Protein AF-A0A831XF96-F1 (afdb_monomer)

Nearest PDB structures (foldseek):
  3o1k-assembly1_B  TM=8.855E-01  e=2.017E+00  Vibrio cholerae O1 biovar El Tor str. N16961
  7su4-assembly1_C-2  TM=8.930E-01  e=2.328E+00  Yersinia pestis
  7su7-assembly1_D  TM=8.874E-01  e=2.501E+00  Yersinia pestis

Mean predicted aligned error: 4.6 Å

Solvent-accessible surface area (backbone atoms only — not comparable to full-atom values): 2392 Å² total; per-residue (Å²): 137,76,59,70,49,79,45,74,76,43,76,44,82,38,58,64,61,91,49,70,64,33,45,70,72,39,46,80,44,79,45,72,50,77,47,75,110

pLDDT: mean 89.66, std 6.87, range [64.44, 96.31]

Foldseek 3Di:
DWDKDKDFFDKDWDLDDPDPCCNVVTDIDGDIDMDTD

Structure (mmCIF, N/CA/C/O backbone):
data_AF-A0A831XF96-F1
#
_entry.id   AF-A0A831XF96-F1
#
loop_
_atom_site.group_PDB
_atom_site.id
_atom_site.type_symbol
_atom_site.label_atom_id
_atom_site.label_alt_id
_atom_site.label_comp_id
_atom_site.label_asym_id
_atom_site.label_entity_id
_atom_site.label_seq_id
_at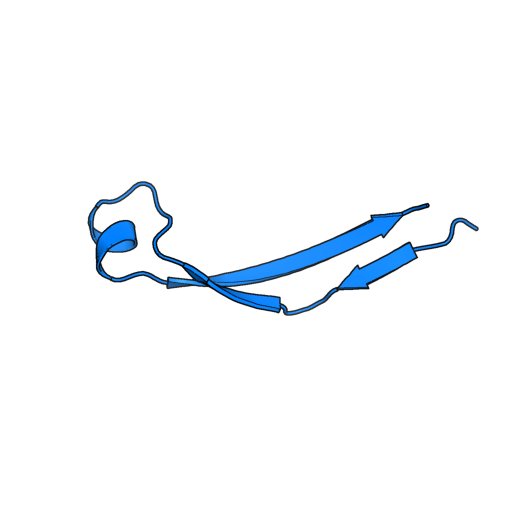om_site.pdbx_PDB_ins_code
_atom_site.Cartn_x
_atom_site.Cartn_y
_atom_site.Cartn_z
_atom_site.occupancy
_atom_site.B_iso_or_equiv
_atom_site.auth_seq_id
_atom_site.auth_comp_id
_atom_site.auth_asym_id
_atom_site.auth_atom_id
_atom_site.pdbx_PDB_model_num
ATOM 1 N N . MET A 1 1 ? -7.123 -0.673 28.002 1.00 64.44 1 MET A N 1
ATOM 2 C CA . MET A 1 1 ? -7.371 -0.820 26.554 1.00 64.44 1 MET A CA 1
ATOM 3 C C . MET A 1 1 ? -6.795 0.423 25.912 1.00 64.44 1 MET A C 1
ATOM 5 O O . MET A 1 1 ? -7.190 1.498 26.337 1.0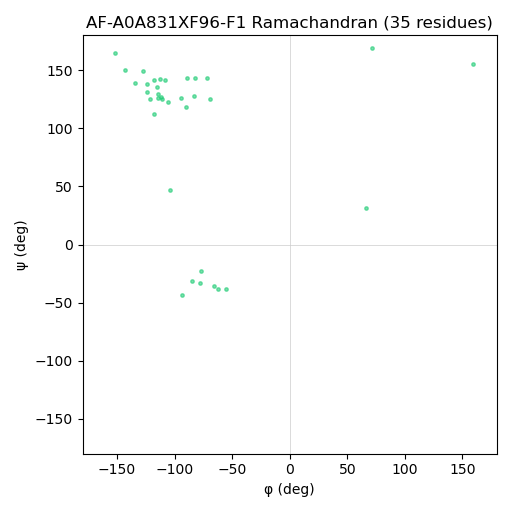0 64.44 1 MET A O 1
ATOM 9 N N . ALA A 1 2 ? -5.792 0.274 25.047 1.00 83.44 2 ALA A N 1
ATOM 10 C CA . ALA A 1 2 ? -5.183 1.395 24.335 1.00 83.44 2 ALA A CA 1
ATOM 11 C C . ALA A 1 2 ? -5.939 1.624 23.023 1.00 83.44 2 ALA A C 1
ATOM 13 O O . ALA A 1 2 ? -6.387 0.656 22.399 1.00 83.44 2 ALA A O 1
ATOM 14 N N . ASP A 1 3 ? -6.087 2.884 22.634 1.00 92.88 3 ASP A N 1
ATOM 15 C CA . ASP A 1 3 ? -6.708 3.241 21.366 1.00 92.88 3 ASP A CA 1
ATOM 16 C C . ASP A 1 3 ? -5.772 2.885 20.210 1.00 92.88 3 ASP A C 1
ATOM 18 O O . ASP A 1 3 ? -4.546 3.013 20.305 1.00 92.88 3 ASP A O 1
ATOM 22 N N . ARG A 1 4 ? -6.357 2.420 19.104 1.00 94.06 4 ARG A N 1
ATOM 23 C CA . ARG A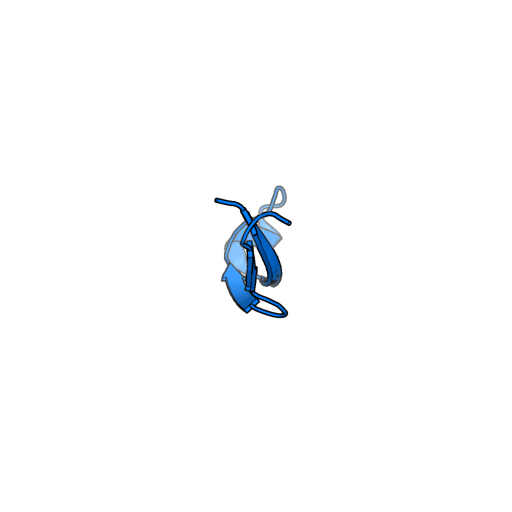 1 4 ? -5.604 2.087 17.896 1.00 94.06 4 ARG A CA 1
ATOM 24 C C . ARG A 1 4 ? -6.356 2.436 16.626 1.00 94.06 4 ARG A C 1
ATOM 26 O O . ARG A 1 4 ? -7.584 2.370 16.577 1.00 94.06 4 ARG A O 1
ATOM 33 N N . ILE A 1 5 ? -5.593 2.746 15.587 1.00 95.00 5 ILE A N 1
ATOM 34 C CA . ILE A 1 5 ? -6.061 2.995 14.227 1.00 95.00 5 ILE A CA 1
ATOM 35 C C . ILE A 1 5 ? -5.510 1.884 13.340 1.00 95.00 5 ILE A C 1
ATOM 37 O O . ILE A 1 5 ? -4.303 1.649 13.307 1.00 95.00 5 ILE A O 1
ATOM 41 N N . LEU A 1 6 ? -6.405 1.212 12.620 1.00 95.50 6 LEU A N 1
ATOM 42 C CA . LEU A 1 6 ? -6.069 0.127 11.706 1.00 95.50 6 LEU A CA 1
ATOM 43 C C . LEU A 1 6 ? -6.324 0.565 10.266 1.00 95.50 6 LEU A C 1
ATOM 45 O O . LEU A 1 6 ? -7.422 1.004 9.922 1.00 95.50 6 LEU A O 1
ATOM 49 N N . LEU A 1 7 ? -5.306 0.421 9.429 1.00 96.06 7 LEU A N 1
ATOM 50 C CA . LEU A 1 7 ? -5.340 0.677 7.997 1.00 96.06 7 LEU A CA 1
ATOM 51 C C . LEU A 1 7 ? -5.043 -0.643 7.289 1.00 96.06 7 LEU A C 1
ATOM 53 O O . LEU A 1 7 ? -3.926 -1.149 7.378 1.00 96.06 7 LEU A O 1
ATOM 57 N N . HIS A 1 8 ? -6.037 -1.198 6.599 1.00 95.69 8 HIS A N 1
ATOM 58 C CA . HIS A 1 8 ? -5.911 -2.496 5.944 1.00 95.69 8 HIS A CA 1
ATOM 59 C C . HIS A 1 8 ? -6.069 -2.413 4.433 1.00 95.69 8 HIS A C 1
ATOM 61 O O . HIS A 1 8 ? -6.934 -1.699 3.929 1.00 95.69 8 HIS A O 1
ATOM 67 N N . GLY A 1 9 ? -5.266 -3.206 3.724 1.00 93.94 9 GLY A N 1
ATOM 68 C CA . GLY A 1 9 ? -5.383 -3.377 2.278 1.00 93.94 9 GLY A CA 1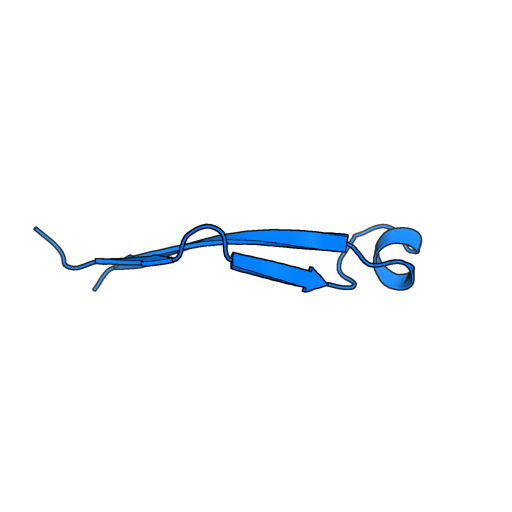
ATOM 69 C C . GLY A 1 9 ? -5.060 -2.119 1.475 1.00 93.94 9 GLY A C 1
ATOM 70 O O . GLY A 1 9 ? -5.642 -1.920 0.413 1.00 93.94 9 GLY A O 1
ATOM 71 N N . LEU A 1 10 ? -4.151 -1.273 1.961 1.00 94.56 10 LEU A N 1
ATOM 72 C CA . LEU A 1 10 ? -3.680 -0.135 1.181 1.00 94.56 10 LEU A CA 1
ATOM 73 C C . LEU A 1 10 ? -2.834 -0.648 0.013 1.00 94.56 10 LEU A C 1
ATOM 75 O O . LEU A 1 10 ? -1.869 -1.378 0.226 1.00 94.56 10 LEU A O 1
ATOM 79 N N . GLU A 1 11 ? -3.182 -0.268 -1.213 1.00 95.06 11 GLU A N 1
ATOM 80 C CA . GLU A 1 11 ?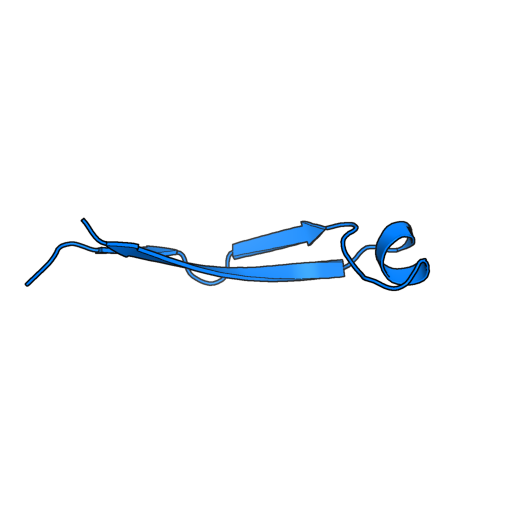 -2.438 -0.652 -2.413 1.00 95.06 11 GLU A CA 1
ATOM 81 C C . GLU A 1 11 ? -1.733 0.559 -3.022 1.00 95.06 11 GLU A C 1
ATOM 83 O O . GLU A 1 11 ? -2.356 1.567 -3.354 1.00 95.06 11 GLU A O 1
ATOM 88 N N . PHE A 1 12 ? -0.423 0.440 -3.215 1.00 94.00 12 PHE A N 1
ATOM 89 C CA . PHE A 1 12 ? 0.408 1.470 -3.829 1.00 94.00 12 PHE A CA 1
ATOM 90 C C . PHE A 1 12 ? 1.156 0.893 -5.024 1.00 94.00 12 PHE A C 1
ATOM 92 O O . PHE A 1 12 ? 1.684 -0.213 -4.953 1.00 94.00 12 PHE A O 1
ATOM 99 N N . TYR A 1 13 ? 1.245 1.641 -6.122 1.00 92.88 13 TYR A N 1
ATOM 100 C CA . TYR A 1 13 ? 2.140 1.274 -7.217 1.00 92.88 13 TYR A CA 1
ATOM 101 C C . TYR A 1 13 ? 3.507 1.911 -6.981 1.00 92.88 13 TYR A C 1
ATOM 103 O O . TYR A 1 13 ? 3.614 3.135 -6.919 1.00 92.88 13 TYR A O 1
ATOM 111 N N . GLY A 1 14 ? 4.541 1.088 -6.825 1.00 89.88 14 GLY A N 1
ATOM 112 C CA . GLY A 1 14 ? 5.882 1.541 -6.469 1.00 89.88 14 GLY A CA 1
ATOM 113 C C . GLY A 1 14 ? 6.947 1.014 -7.421 1.00 89.88 14 GLY A C 1
ATOM 114 O O . GLY A 1 14 ? 6.850 -0.097 -7.935 1.00 89.88 14 GLY A O 1
ATOM 115 N N . TYR A 1 15 ? 8.002 1.803 -7.598 1.00 89.75 15 TYR A N 1
ATOM 116 C CA . TYR A 1 15 ? 9.210 1.439 -8.349 1.00 89.75 15 TYR A CA 1
ATOM 117 C C . TYR A 1 15 ? 10.345 1.109 -7.376 1.00 89.75 15 TYR A C 1
ATOM 119 O O . TYR A 1 15 ? 11.468 1.611 -7.466 1.00 89.75 15 TYR A O 1
ATOM 127 N N . HIS A 1 16 ? 10.002 0.304 -6.375 1.00 83.44 16 HIS A N 1
ATOM 128 C CA . HIS A 1 16 ? 10.899 -0.130 -5.318 1.00 83.44 16 HIS A CA 1
ATOM 129 C C . HIS A 1 16 ? 11.226 -1.608 -5.522 1.00 83.44 16 HIS A C 1
ATOM 131 O O . HIS A 1 16 ? 10.376 -2.396 -5.932 1.00 83.44 16 HIS A O 1
ATOM 137 N N . GLY A 1 17 ? 12.473 -1.973 -5.259 1.00 79.38 17 GLY A N 1
ATOM 138 C CA . GLY A 1 17 ? 12.961 -3.331 -5.446 1.00 79.38 17 GLY A CA 1
ATOM 139 C C . GLY A 1 17 ? 14.475 -3.352 -5.573 1.00 79.38 17 GLY A C 1
ATOM 140 O O . GLY A 1 17 ? 15.100 -2.339 -5.905 1.00 79.38 17 GLY A O 1
ATOM 141 N N . VAL A 1 18 ? 15.067 -4.496 -5.250 1.00 85.19 18 VAL A N 1
ATOM 142 C CA . VAL A 1 18 ? 16.524 -4.687 -5.284 1.00 85.19 18 VAL A CA 1
ATOM 143 C C . VAL A 1 18 ? 16.985 -4.896 -6.725 1.00 85.19 18 VAL A C 1
ATOM 145 O O . VAL A 1 18 ? 18.067 -4.448 -7.106 1.00 85.19 18 VAL A O 1
ATOM 148 N N . GLN A 1 19 ? 16.154 -5.530 -7.550 1.00 86.56 19 GLN A N 1
ATOM 149 C CA . GLN A 1 19 ? 16.458 -5.772 -8.950 1.00 86.56 19 GLN A CA 1
ATOM 150 C C . GLN A 1 19 ? 16.146 -4.540 -9.805 1.00 86.56 19 GLN A C 1
ATOM 152 O O . GLN A 1 19 ? 15.144 -3.850 -9.618 1.00 86.56 19 GLN A O 1
ATOM 157 N N . LEU A 1 20 ? 16.981 -4.297 -10.817 1.00 81.50 20 LEU A N 1
ATOM 158 C CA . LEU A 1 20 ? 16.770 -3.224 -11.798 1.00 81.50 20 LEU A CA 1
ATOM 159 C C . LEU A 1 20 ? 15.398 -3.322 -12.484 1.00 81.50 20 LEU A C 1
ATOM 161 O O . LEU A 1 20 ? 14.740 -2.304 -12.676 1.00 81.50 20 LEU A O 1
ATOM 165 N N . ALA A 1 21 ? 14.933 -4.539 -12.780 1.00 82.50 21 ALA A N 1
ATOM 166 C CA . ALA A 1 21 ? 13.628 -4.770 -13.397 1.00 82.50 21 ALA A CA 1
ATOM 167 C C . ALA A 1 21 ? 12.458 -4.298 -12.514 1.00 82.50 21 ALA A C 1
ATOM 169 O O . ALA A 1 21 ? 11.515 -3.708 -13.032 1.00 82.50 21 ALA A O 1
ATOM 170 N N . GLU A 1 22 ? 12.537 -4.474 -11.191 1.00 81.00 22 GLU A N 1
ATOM 171 C CA . GLU A 1 22 ? 11.505 -4.008 -10.250 1.00 81.00 22 GLU A CA 1
ATOM 172 C C . GLU A 1 22 ? 11.424 -2.477 -10.217 1.00 81.00 22 GLU A C 1
ATOM 174 O O . GLU A 1 22 ? 10.343 -1.900 -10.121 1.00 81.00 22 GLU A O 1
ATOM 179 N N . ARG A 1 23 ? 12.570 -1.802 -10.353 1.00 82.12 23 ARG A N 1
ATOM 180 C CA . ARG A 1 23 ? 12.657 -0.335 -10.378 1.00 82.12 23 ARG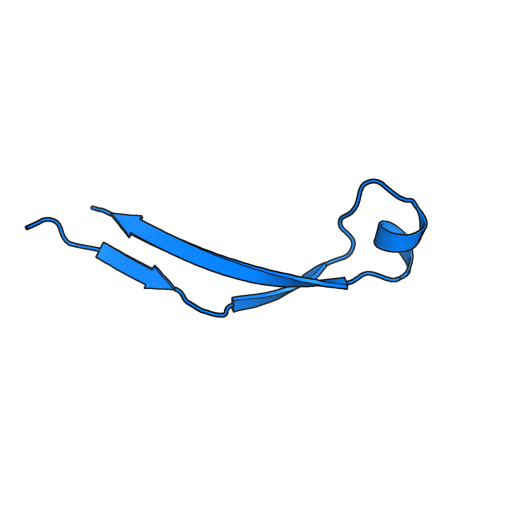 A CA 1
ATOM 181 C C . ARG A 1 23 ? 12.221 0.266 -11.715 1.00 82.12 23 ARG A C 1
ATOM 183 O O . ARG A 1 23 ? 11.850 1.433 -11.749 1.00 82.12 23 ARG A O 1
ATOM 190 N N . SER A 1 24 ? 12.263 -0.504 -12.803 1.00 81.50 24 SER A N 1
ATOM 191 C CA . SER A 1 24 ? 11.825 -0.053 -14.131 1.00 81.50 24 SER A CA 1
ATOM 192 C C . SER A 1 24 ? 10.370 -0.406 -14.443 1.00 81.50 24 SER A C 1
ATOM 194 O O . SER A 1 24 ? 9.655 0.433 -14.978 1.00 81.50 24 SER A O 1
ATOM 196 N N . LEU A 1 25 ? 9.919 -1.621 -14.121 1.00 88.00 25 LEU A N 1
ATOM 197 C CA . LEU A 1 25 ? 8.545 -2.070 -14.384 1.00 88.00 25 LEU A CA 1
ATOM 198 C C . LEU A 1 25 ? 7.584 -1.641 -13.269 1.00 88.00 25 LEU A C 1
ATOM 200 O O . LEU A 1 25 ? 6.417 -1.352 -13.531 1.00 88.00 25 LEU A O 1
ATOM 204 N N . GLY A 1 26 ? 8.085 -1.550 -12.037 1.00 88.50 26 GLY A N 1
ATOM 205 C CA . GLY A 1 26 ? 7.270 -1.321 -10.853 1.00 88.50 26 GLY A CA 1
ATOM 206 C C . GLY A 1 26 ? 6.419 -2.535 -10.479 1.00 88.50 26 GLY A C 1
ATOM 207 O O . GLY A 1 26 ? 6.303 -3.510 -11.223 1.00 88.50 26 GLY A O 1
ATOM 208 N N . GLN A 1 27 ? 5.829 -2.475 -9.291 1.00 91.56 27 GLN A N 1
ATOM 209 C CA . GLN A 1 27 ? 4.903 -3.488 -8.790 1.00 91.56 27 GLN A CA 1
ATOM 210 C C . GLN A 1 27 ? 3.892 -2.881 -7.812 1.00 91.56 27 GLN A C 1
ATOM 212 O O . GLN A 1 27 ? 4.070 -1.765 -7.315 1.00 91.56 27 GLN A O 1
ATOM 217 N N . ARG A 1 28 ? 2.811 -3.621 -7.537 1.00 93.88 28 ARG A N 1
ATOM 218 C CA . ARG A 1 28 ? 1.827 -3.254 -6.510 1.00 93.88 28 ARG A CA 1
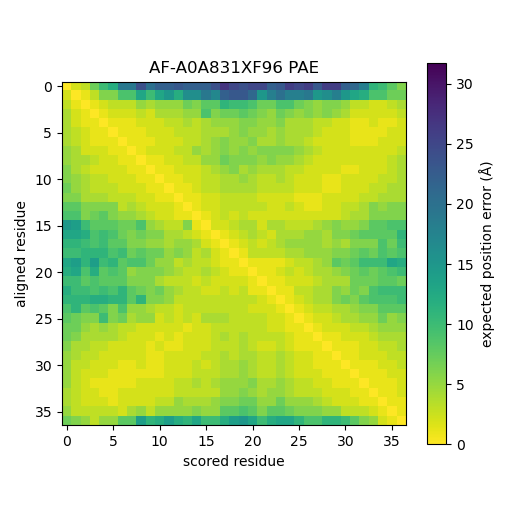ATOM 219 C C . ARG A 1 28 ? 2.316 -3.709 -5.140 1.00 93.88 28 ARG A C 1
ATOM 221 O O . ARG A 1 28 ? 2.618 -4.882 -4.946 1.00 93.88 28 ARG A O 1
ATOM 228 N N . PHE A 1 29 ? 2.331 -2.786 -4.192 1.00 93.69 29 PHE A N 1
ATOM 229 C CA . PHE A 1 29 ? 2.637 -3.024 -2.793 1.00 93.69 29 PHE A CA 1
ATOM 230 C C . PHE A 1 29 ? 1.352 -2.961 -1.991 1.00 93.69 29 PHE A C 1
ATOM 232 O O . PHE A 1 29 ? 0.663 -1.942 -2.003 1.00 93.69 29 PHE A O 1
ATOM 239 N N . ARG A 1 30 ? 1.053 -4.049 -1.285 1.00 95.62 30 ARG A N 1
ATOM 240 C CA . ARG A 1 30 ? -0.029 -4.093 -0.311 1.00 95.62 30 ARG A CA 1
ATOM 241 C C . ARG A 1 30 ? 0.541 -3.799 1.070 1.00 95.62 30 ARG A C 1
ATOM 243 O O . ARG A 1 30 ? 1.497 -4.447 1.488 1.00 95.62 30 ARG A O 1
ATOM 250 N N . VAL A 1 31 ? -0.037 -2.819 1.748 1.00 95.94 31 VAL A N 1
ATOM 251 C CA . VAL A 1 31 ? 0.401 -2.344 3.056 1.00 95.94 31 VAL A CA 1
ATOM 252 C C . VAL A 1 31 ? -0.763 -2.437 4.030 1.00 95.94 31 VAL A C 1
ATOM 254 O O . VAL A 1 31 ? -1.870 -1.971 3.758 1.00 95.94 31 VAL A O 1
ATOM 257 N N . ASP A 1 32 ? -0.474 -3.022 5.182 1.00 96.31 32 ASP A N 1
ATOM 258 C CA . ASP A 1 32 ? -1.317 -2.983 6.365 1.00 96.31 32 ASP A CA 1
ATOM 259 C C . ASP A 1 32 ? -0.546 -2.215 7.447 1.00 96.31 32 ASP A C 1
ATOM 261 O O . ASP A 1 32 ? 0.659 -2.422 7.617 1.00 96.31 32 ASP A O 1
ATOM 265 N N . ALA A 1 33 ? -1.212 -1.302 8.150 1.00 95.62 33 ALA A N 1
ATOM 266 C CA . ALA A 1 33 ? -0.607 -0.494 9.201 1.00 95.62 33 ALA A CA 1
ATOM 267 C C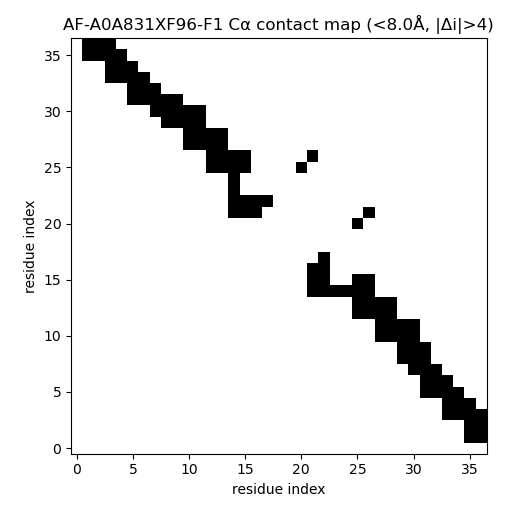 . ALA A 1 33 ? -1.505 -0.440 10.443 1.00 95.62 33 ALA A C 1
ATOM 269 O O . ALA A 1 33 ? -2.721 -0.279 10.348 1.00 95.62 33 ALA A O 1
ATOM 270 N N . GLU A 1 34 ? -0.880 -0.540 11.613 1.00 96.19 34 GLU A N 1
ATOM 271 C CA . GLU A 1 34 ? -1.508 -0.371 12.922 1.00 96.19 34 GLU A CA 1
ATOM 272 C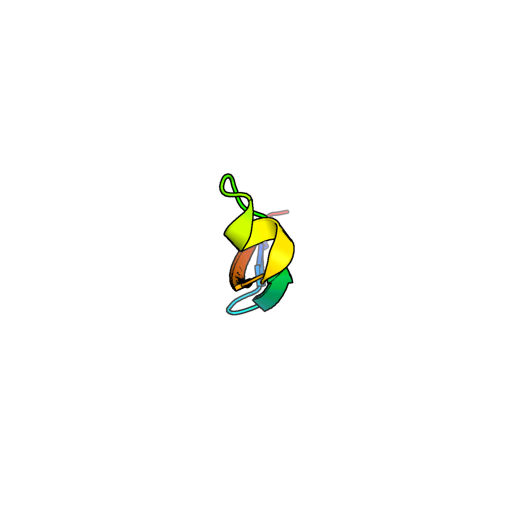 C . GLU A 1 34 ? -0.792 0.766 13.651 1.00 96.19 34 GLU A C 1
ATOM 274 O O . GLU A 1 34 ? 0.432 0.756 13.779 1.00 96.19 34 GLU A O 1
ATOM 279 N N . LEU A 1 35 ? -1.553 1.764 14.095 1.00 94.81 35 LEU A N 1
ATOM 280 C CA . LEU A 1 35 ? -1.052 2.877 14.891 1.00 94.81 35 LEU A CA 1
ATOM 281 C C . LEU A 1 35 ? -1.683 2.803 16.275 1.00 94.81 35 LEU A C 1
ATOM 283 O O . LEU A 1 35 ? -2.904 2.722 16.390 1.00 94.81 35 LEU A O 1
ATOM 287 N N . THR A 1 36 ? -0.859 2.866 17.311 1.00 93.12 36 THR A N 1
ATOM 288 C CA . THR A 1 36 ? -1.281 2.854 18.716 1.00 93.12 36 THR A CA 1
ATOM 289 C C . THR A 1 36 ? -0.983 4.205 19.359 1.00 93.12 36 THR A C 1
ATOM 291 O O . THR A 1 36 ? 0.055 4.795 19.053 1.00 93.12 36 THR A O 1
ATOM 294 N N . VAL A 1 37 ? -1.875 4.677 20.234 1.00 83.81 37 VAL A N 1
ATOM 295 C CA . VAL A 1 37 ? -1.697 5.908 21.033 1.00 83.81 37 VAL A CA 1
ATOM 296 C C . VAL A 1 37 ? -0.968 5.618 22.340 1.00 83.81 37 VAL A C 1
ATOM 298 O O . VAL A 1 37 ? -1.280 4.580 22.968 1.00 83.81 37 VAL A O 1
#

Radius of gyration: 14.36 Å; Cα contacts (8 Å, |Δi|>4): 58; chains: 1; bounding box: 24×12×41 Å

Secondary structure (DSSP, 8-state):
---EEEEEEEEEEE---SSHHHHHH-EEEEEEEEEE-

Sequence (37 aa):
MADRILLHGLEFYGYHGVQLAERSLGQRFRVDAELTV